Protein AF-A0A398AFF6-F1 (afdb_monomer_lite)

pLDDT: mean 77.02, std 19.37, range [35.16, 98.06]

Organism: Brassica campestris (NCBI:txid3711)

Radius of gyration: 21.93 Å; chains: 1; bounding box: 67×35×51 Å

Secondary st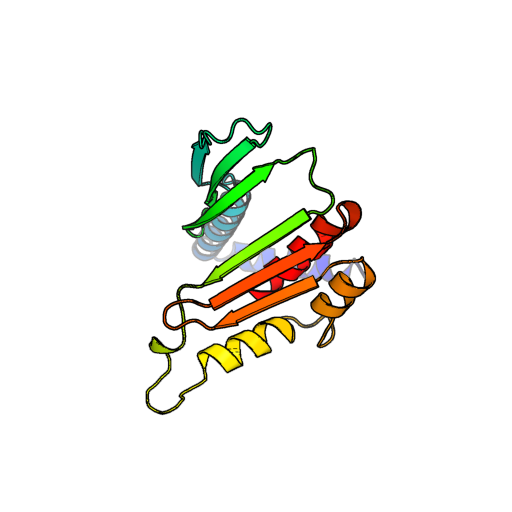ructure (DSSP, 8-state):
--HHHHHHHHHHHHHHTT-HHHHHHHHHHHHHHHHHHHS-SEEEEEEE--TT--S-EEEEEEETT--EEEEEE-TT-SSEEEEEEES--GGGS-TT-TTHHHHHHHHHTT--STTS-TTHHHHHHHHTT-EEEEEE-SS-EEEEEEE-GGGHHHHHHHHHHTT-

Sequence (164 aa):
MGQFKMKLKLKWLEKMKKDKRELKKLIQVVEQAYAISLSPPVSETYDINHPDGSDKVYKSIVLHNKLTVLLISDPSAASNSAAMSVKFGSFDDPSDMQGLAHLIEHMVFSGSTIDGGENDFKDFVGMHGGDVFANTEPEYMGFSFTIVKDHFKAALEMFANMFN

Foldseek 3Di:
DPPVVVVVVVVVVVVPVVDPVVVVVVVVVVVVVVVLVVPDQFPDKDWDDDPPPAPKTWMWTAGPVRDIDIDIDDPPDQWDKDKDKDQDAQLNADPVGRCVQVVLQVVLQLDDDDPDGGRPLQVLQVVQPKHWDWDGDNGIIMTMMIGGPVCVVVSVVRNVRSPD

InterPro domains:
  IPR001431 Peptidase M16, zinc-binding site [PS00143] (89-112)
  IPR011249 Metalloenzyme, LuxS/M16 peptidase-like [SSF63411] (44-163)
  IPR011765 Peptidase M16, N-terminal [PF00675] (69-164)
  IPR050626 Peptidase M16 [PTHR43690] (35-163)

Structure (mmCIF, N/CA/C/O backbone):
data_AF-A0A398AFF6-F1
#
_entry.id   AF-A0A398AFF6-F1
#
loop_
_atom_site.group_PDB
_atom_site.id
_atom_site.type_symbol
_atom_site.label_atom_id
_atom_site.label_alt_id
_atom_site.label_comp_id
_atom_site.label_asym_id
_atom_site.label_entity_id
_atom_site.label_seq_id
_atom_site.pdbx_PDB_ins_code
_atom_site.Cartn_x
_atom_site.Cartn_y
_atom_site.Cartn_z
_atom_site.occupancy
_atom_site.B_iso_or_equiv
_atom_site.auth_seq_id
_atom_site.auth_comp_id
_atom_site.auth_asym_id
_atom_site.auth_atom_id
_atom_site.pdbx_PDB_model_num
ATOM 1 N N . MET A 1 1 ? -28.396 -12.962 -23.296 1.00 46.31 1 MET A N 1
ATOM 2 C CA . MET A 1 1 ? -28.760 -12.319 -22.006 1.00 46.31 1 MET A CA 1
ATOM 3 C C . MET A 1 1 ? -28.921 -10.779 -22.066 1.00 46.31 1 MET A C 1
ATOM 5 O O . MET A 1 1 ? -29.080 -10.159 -21.023 1.00 46.31 1 MET A O 1
ATOM 9 N N . GLY A 1 2 ? -28.941 -10.134 -23.249 1.00 45.31 2 GLY A N 1
ATOM 10 C CA . GLY A 1 2 ? -28.925 -8.659 -23.375 1.00 45.31 2 GLY A CA 1
ATOM 11 C C . GLY A 1 2 ? -30.278 -7.939 -23.534 1.00 45.31 2 GLY A C 1
ATOM 12 O O . GLY A 1 2 ? -30.352 -6.736 -23.309 1.00 45.31 2 GLY A O 1
ATOM 13 N N . GLN A 1 3 ? -31.371 -8.634 -23.874 1.00 36.00 3 GLN A N 1
ATOM 14 C CA . GLN A 1 3 ? -32.656 -7.965 -24.157 1.00 36.00 3 GLN A CA 1
ATOM 15 C C . GLN A 1 3 ? -33.500 -7.639 -22.908 1.00 36.00 3 GLN A C 1
ATOM 17 O O . GLN A 1 3 ? -34.299 -6.702 -22.930 1.00 36.00 3 GLN A O 1
ATOM 22 N N . PHE A 1 4 ? -33.305 -8.357 -21.795 1.00 35.16 4 PHE A N 1
ATOM 23 C CA . PHE A 1 4 ? -34.083 -8.148 -20.564 1.00 35.16 4 PHE A CA 1
ATOM 24 C C . PHE A 1 4 ? -33.610 -6.906 -19.779 1.00 35.16 4 PHE A C 1
ATOM 26 O O . PHE A 1 4 ? -34.436 -6.133 -19.292 1.00 35.16 4 PHE A O 1
ATOM 33 N N . LYS A 1 5 ? -32.291 -6.633 -19.761 1.00 39.97 5 LYS A N 1
ATOM 34 C CA . LYS A 1 5 ? -31.703 -5.424 -19.144 1.00 39.97 5 LYS A CA 1
ATOM 35 C C . LYS A 1 5 ? -32.171 -4.123 -19.818 1.00 39.97 5 LYS A C 1
ATOM 37 O O . LYS A 1 5 ? -32.370 -3.123 -19.134 1.00 39.97 5 LYS A O 1
ATOM 42 N N . MET A 1 6 ? -32.408 -4.127 -21.134 1.00 38.94 6 MET A N 1
ATOM 43 C CA . MET A 1 6 ? -32.810 -2.918 -21.870 1.00 38.94 6 MET A CA 1
ATOM 44 C C . MET A 1 6 ? -34.295 -2.559 -21.671 1.00 38.94 6 MET A C 1
ATOM 46 O O . MET A 1 6 ? -34.630 -1.384 -21.521 1.00 38.94 6 MET A O 1
ATOM 50 N N . LYS A 1 7 ? -35.188 -3.559 -21.577 1.00 40.25 7 LYS A N 1
ATOM 51 C CA . LYS A 1 7 ? -36.628 -3.342 -21.317 1.00 40.25 7 LYS A CA 1
ATOM 52 C C . LYS A 1 7 ? -36.920 -2.829 -19.899 1.00 40.25 7 LYS A C 1
ATOM 54 O O . LYS A 1 7 ? -37.834 -2.023 -19.729 1.00 40.25 7 LYS A O 1
ATOM 59 N N . LEU A 1 8 ? -36.137 -3.243 -18.898 1.00 43.84 8 LEU A N 1
ATOM 60 C CA . LEU A 1 8 ? -36.243 -2.729 -17.524 1.00 43.84 8 LEU A CA 1
ATOM 61 C C . LEU A 1 8 ? -35.824 -1.252 -17.419 1.00 43.84 8 LEU A C 1
ATOM 63 O O . LEU A 1 8 ? -36.500 -0.478 -16.744 1.00 43.84 8 LEU A O 1
ATOM 67 N N . LYS A 1 9 ? -34.782 -0.836 -18.156 1.00 48.34 9 LYS A N 1
ATOM 68 C CA . LYS A 1 9 ? -34.285 0.553 -18.167 1.00 48.34 9 LYS A CA 1
ATOM 69 C C . LYS A 1 9 ? -35.329 1.544 -18.710 1.00 48.34 9 LYS A C 1
ATOM 71 O O . LYS A 1 9 ? -35.481 2.634 -18.169 1.00 48.34 9 LYS A O 1
ATOM 76 N N . LEU A 1 10 ? -36.096 1.143 -19.729 1.00 46.38 10 LEU A N 1
ATOM 77 C CA . LEU A 1 10 ? -37.103 1.991 -20.385 1.00 46.38 10 LEU A CA 1
ATOM 78 C C . LEU A 1 10 ? -38.377 2.193 -19.545 1.00 46.38 10 LEU A C 1
ATOM 80 O O . LEU A 1 10 ? -38.825 3.329 -19.401 1.00 46.38 10 LEU A O 1
ATOM 84 N N . LYS A 1 11 ? -38.912 1.137 -18.910 1.00 52.88 11 LYS A N 1
ATOM 85 C CA . LYS A 1 11 ? -40.069 1.267 -17.995 1.00 52.88 11 LYS A CA 1
ATOM 86 C C . LYS A 1 11 ? -39.743 2.095 -16.746 1.00 52.88 11 LYS A C 1
ATOM 88 O O . LYS A 1 11 ? -40.610 2.795 -16.225 1.00 52.88 11 LYS A O 1
ATOM 93 N N . TRP A 1 12 ? -38.499 2.030 -16.272 1.00 50.03 12 TRP A N 1
ATOM 94 C CA . TRP A 1 12 ? -38.027 2.816 -15.130 1.00 50.03 12 TRP A CA 1
ATOM 95 C C . TRP A 1 12 ? -37.907 4.312 -15.476 1.00 50.03 12 TRP A C 1
ATOM 97 O O . TRP A 1 12 ? -38.395 5.163 -14.734 1.00 50.03 12 TRP A O 1
ATOM 107 N N . LEU A 1 13 ? -37.369 4.633 -16.659 1.00 47.62 13 LEU A N 1
ATOM 108 C CA . LEU A 1 13 ? -37.273 6.001 -17.189 1.00 47.62 13 LEU A CA 1
ATOM 109 C C . LEU A 1 13 ? -38.641 6.670 -17.415 1.00 47.62 13 LEU A C 1
ATOM 111 O O . LEU A 1 13 ? -38.790 7.861 -17.144 1.00 47.62 13 LEU A O 1
ATOM 115 N N . GLU A 1 14 ? -39.659 5.933 -17.866 1.00 56.16 14 GLU A N 1
ATOM 116 C CA . GLU A 1 14 ? -41.016 6.480 -18.038 1.00 56.16 14 GLU A CA 1
ATOM 117 C C . GLU A 1 14 ? -41.707 6.813 -16.708 1.00 56.16 14 GLU A C 1
ATOM 119 O O . GLU A 1 14 ? -42.417 7.817 -16.621 1.00 56.16 14 GLU A O 1
ATOM 124 N N . LYS A 1 15 ? -41.451 6.031 -15.649 1.00 55.06 15 LYS A N 1
ATOM 125 C CA . LYS A 1 15 ? -41.955 6.304 -14.292 1.00 55.06 15 LYS A CA 1
ATOM 126 C C . LYS A 1 15 ? -41.324 7.572 -13.693 1.00 55.06 15 LYS A C 1
ATOM 128 O O . LYS A 1 15 ? -42.017 8.334 -13.026 1.00 55.06 15 LYS A O 1
ATOM 133 N N . MET A 1 16 ? -40.050 7.837 -14.000 1.00 51.50 16 MET A N 1
ATOM 134 C CA . MET A 1 16 ? -39.284 8.995 -13.505 1.00 51.50 16 MET A CA 1
ATOM 135 C C . MET A 1 16 ? -39.619 10.318 -14.214 1.00 51.50 16 MET A C 1
ATOM 137 O O . MET A 1 16 ? -39.429 11.389 -13.643 1.00 51.50 16 MET A O 1
ATOM 141 N N . LYS A 1 17 ? -40.185 10.283 -15.431 1.00 49.59 17 LYS A N 1
ATOM 142 C CA . LYS A 1 17 ? -40.645 11.498 -16.137 1.00 49.59 17 LYS A CA 1
ATOM 143 C C . LYS A 1 17 ? -41.814 12.214 -15.438 1.00 49.59 17 LYS A C 1
ATOM 145 O O . LYS A 1 17 ? -42.043 13.389 -15.720 1.00 49.59 17 LYS A O 1
ATOM 150 N N . LYS A 1 18 ? -42.552 11.536 -14.547 1.00 56.03 18 LYS A N 1
ATOM 151 C CA . LYS A 1 18 ? -43.701 12.113 -13.821 1.00 56.03 18 LYS A CA 1
ATOM 152 C C . LYS A 1 18 ? -43.313 12.980 -12.622 1.00 56.03 18 LYS A C 1
ATOM 154 O O . LYS A 1 18 ? -44.126 13.806 -12.221 1.00 56.03 18 LYS A O 1
ATOM 159 N N . ASP A 1 19 ? -42.090 12.861 -12.103 1.00 59.56 19 ASP A N 1
ATOM 160 C CA . ASP A 1 19 ? -41.633 13.652 -10.958 1.00 59.56 19 ASP A CA 1
ATOM 161 C C . ASP A 1 19 ? -40.355 14.431 -11.296 1.00 59.56 19 ASP A C 1
ATOM 163 O O . ASP A 1 19 ? -39.222 13.978 -11.121 1.00 59.56 19 ASP A O 1
ATOM 167 N N . LYS A 1 20 ? -40.545 15.642 -11.834 1.00 56.12 20 LYS A N 1
ATOM 168 C CA . LYS A 1 20 ? -39.452 16.520 -12.283 1.00 56.12 20 LYS A CA 1
ATOM 169 C C . LYS A 1 20 ? -38.467 16.886 -11.162 1.00 56.12 20 LYS A C 1
ATOM 171 O O . LYS A 1 20 ? -37.352 17.299 -11.475 1.00 56.12 20 LYS A O 1
ATOM 176 N N . ARG A 1 21 ? -38.856 16.776 -9.883 1.00 57.34 21 ARG A N 1
ATOM 177 C CA . ARG A 1 21 ? -37.970 17.059 -8.740 1.00 57.34 21 ARG A CA 1
ATOM 178 C C . ARG A 1 21 ? -37.020 15.899 -8.465 1.00 57.34 21 ARG A C 1
ATOM 180 O O . ARG A 1 21 ? -35.824 16.134 -8.321 1.00 57.34 21 ARG A O 1
ATOM 187 N N . GLU A 1 22 ? -37.522 14.670 -8.484 1.00 53.78 22 GLU A N 1
ATOM 188 C CA . GLU A 1 22 ? -36.698 13.470 -8.299 1.00 53.78 22 GLU A CA 1
ATOM 189 C C . GLU A 1 22 ? -35.777 13.217 -9.498 1.00 53.78 22 GLU A C 1
ATOM 191 O O . GLU A 1 22 ? -34.617 12.854 -9.319 1.00 53.78 22 GLU A O 1
ATOM 196 N N . LEU A 1 23 ? -36.224 13.529 -10.721 1.00 52.16 23 LEU A N 1
ATOM 197 C CA . LEU A 1 23 ? -35.366 13.457 -11.906 1.00 52.16 23 LEU A CA 1
ATOM 198 C C . LEU A 1 23 ? -34.191 14.448 -11.839 1.00 52.16 23 LEU A C 1
ATOM 200 O O . LEU A 1 23 ? -33.079 14.090 -12.211 1.00 52.16 23 LEU A O 1
ATOM 204 N N . LYS A 1 24 ? -34.408 15.671 -11.331 1.00 54.59 24 LYS A N 1
ATOM 205 C CA . LYS A 1 24 ? -33.327 16.653 -11.132 1.00 54.59 24 LYS A CA 1
ATOM 206 C C . LYS A 1 24 ? -32.316 16.196 -10.085 1.00 54.59 24 LYS A C 1
ATOM 208 O O . LYS A 1 24 ? -31.124 16.331 -10.325 1.00 54.59 24 LYS A O 1
ATOM 213 N N . LYS A 1 25 ? -32.774 15.622 -8.967 1.00 55.09 25 LYS A N 1
ATOM 214 C CA . LYS A 1 25 ? -31.879 15.046 -7.950 1.00 55.09 25 LYS A CA 1
ATOM 215 C C . LYS A 1 25 ? -31.058 13.897 -8.524 1.00 55.09 25 LYS A C 1
ATOM 217 O O . LYS A 1 25 ? -29.860 13.835 -8.290 1.00 55.09 25 LYS A O 1
ATOM 222 N N . LEU A 1 26 ? -31.679 13.020 -9.313 1.00 48.34 26 LEU A N 1
ATOM 223 C CA . LEU A 1 26 ? -30.976 11.891 -9.915 1.00 48.34 26 LEU A CA 1
ATOM 224 C C . LEU A 1 26 ? -29.954 12.341 -10.966 1.00 48.34 26 LEU A C 1
ATOM 226 O O . LEU A 1 26 ? -28.855 11.804 -11.004 1.00 48.34 26 LEU A O 1
ATOM 230 N N . ILE A 1 27 ? -30.301 13.334 -11.792 1.00 58.88 27 ILE A N 1
ATOM 231 C CA . ILE A 1 27 ? -29.371 13.950 -12.749 1.00 58.88 27 ILE A CA 1
ATOM 232 C C . ILE A 1 27 ? -28.207 14.591 -11.999 1.00 58.88 27 ILE A C 1
ATOM 234 O O . ILE A 1 27 ? -27.072 14.322 -12.350 1.00 58.88 27 ILE A O 1
ATOM 238 N N . GLN A 1 28 ? -28.465 15.325 -10.916 1.00 52.12 28 GLN A N 1
ATOM 239 C CA . GLN A 1 28 ? -27.417 15.933 -10.099 1.00 52.12 28 GLN A CA 1
ATOM 240 C C . GLN A 1 28 ? -26.508 14.887 -9.438 1.00 52.12 28 GLN A C 1
ATOM 242 O O . GLN A 1 28 ? -25.299 15.073 -9.404 1.00 52.12 28 GLN A O 1
ATOM 247 N N . VAL A 1 29 ? -27.059 13.766 -8.962 1.00 56.28 29 VAL A N 1
ATOM 248 C CA . VAL A 1 29 ? -26.275 12.647 -8.408 1.00 56.28 29 VAL A CA 1
ATOM 249 C C . VAL A 1 29 ? -25.437 11.969 -9.492 1.00 56.28 29 VAL A C 1
ATOM 251 O O . VAL A 1 29 ? -24.275 11.655 -9.257 1.00 56.28 29 VAL A O 1
ATOM 254 N N . VAL A 1 30 ? -25.991 11.765 -10.690 1.00 53.38 30 VAL A N 1
ATOM 255 C CA . VAL A 1 30 ? -25.258 11.187 -11.826 1.00 53.38 30 VAL A CA 1
ATOM 256 C C . VAL A 1 30 ? -24.189 12.151 -12.335 1.00 53.38 30 VAL A C 1
ATOM 258 O O . VAL A 1 30 ? -23.085 11.713 -12.622 1.00 53.38 30 VAL A O 1
ATOM 261 N N . GLU A 1 31 ? -24.469 13.451 -12.398 1.00 50.38 31 GLU A N 1
ATOM 262 C CA . GLU A 1 31 ? -23.509 14.497 -12.761 1.00 50.38 31 GLU A CA 1
ATOM 263 C C . GLU A 1 31 ? -22.411 14.640 -11.706 1.00 50.38 31 GLU A C 1
ATOM 265 O O . GLU A 1 31 ? -21.254 14.786 -12.074 1.00 50.38 31 GLU A O 1
ATOM 270 N N . GLN A 1 32 ? -22.727 14.525 -10.412 1.00 48.97 32 GLN A N 1
ATOM 271 C CA . GLN A 1 32 ? -21.731 14.486 -9.337 1.00 48.97 32 GLN A CA 1
ATOM 272 C C . GLN A 1 32 ? -20.876 13.220 -9.407 1.00 48.97 32 GLN A C 1
ATOM 274 O O . GLN A 1 32 ? -19.657 13.312 -9.319 1.00 48.97 32 GLN A O 1
ATOM 279 N N . ALA A 1 33 ? -21.479 12.051 -9.631 1.00 42.50 33 ALA A N 1
ATOM 280 C CA . ALA A 1 33 ? -20.747 10.800 -9.819 1.00 42.50 33 ALA A CA 1
ATOM 281 C C . ALA A 1 33 ? -19.857 10.841 -11.076 1.00 42.50 33 ALA A C 1
ATOM 283 O O . ALA A 1 33 ? -18.719 10.374 -11.054 1.00 42.50 33 ALA A O 1
ATOM 284 N N . TYR A 1 34 ? -20.342 11.452 -12.160 1.00 40.38 34 TYR A N 1
ATOM 285 C CA . TYR A 1 34 ? -19.588 11.646 -13.398 1.00 40.38 34 TYR A CA 1
ATOM 286 C C . TYR A 1 34 ? -18.487 12.706 -13.240 1.00 40.38 34 TYR A C 1
ATOM 288 O O . TYR A 1 34 ? -17.393 12.532 -13.762 1.00 40.38 34 TYR A O 1
ATOM 296 N N . ALA A 1 35 ? -18.722 13.763 -12.459 1.00 42.78 35 ALA A N 1
ATOM 297 C CA . ALA A 1 35 ? -17.722 14.774 -12.122 1.00 42.78 35 ALA A CA 1
ATOM 298 C C . ALA A 1 35 ? -16.619 14.216 -11.210 1.00 42.78 35 ALA A C 1
ATOM 300 O O . ALA A 1 35 ? -15.455 14.527 -11.429 1.00 42.78 35 ALA A O 1
ATOM 301 N N . ILE A 1 36 ? -16.949 13.337 -10.256 1.00 51.31 36 ILE A N 1
ATOM 302 C CA . ILE A 1 36 ? -15.959 12.586 -9.462 1.00 51.31 36 ILE A CA 1
ATOM 303 C C . ILE A 1 36 ? -15.109 11.703 -10.386 1.00 51.31 36 ILE A C 1
ATOM 305 O O . ILE A 1 36 ? -13.889 11.674 -10.251 1.00 51.31 36 ILE A O 1
ATOM 309 N N . SER A 1 37 ? -15.731 11.071 -11.386 1.00 49.97 37 SER A N 1
ATOM 310 C CA . SER A 1 37 ? -15.038 10.272 -12.405 1.00 49.97 37 SER A CA 1
ATOM 311 C C . SER A 1 37 ? -14.173 11.088 -13.381 1.00 49.97 37 SER A C 1
ATOM 313 O O . SER A 1 37 ? -13.298 10.503 -14.016 1.00 49.97 37 SER A O 1
ATOM 315 N N . LEU A 1 38 ? -14.431 12.391 -13.551 1.00 42.94 38 LEU A N 1
ATOM 316 C CA . LEU A 1 38 ? -13.691 13.292 -14.453 1.00 42.94 38 LEU A CA 1
ATOM 317 C C . LEU A 1 38 ? -12.680 14.185 -13.729 1.00 42.94 38 LEU A C 1
ATOM 319 O O . LEU A 1 38 ? -11.818 14.787 -14.368 1.00 42.94 38 LEU A O 1
ATOM 323 N N . SER A 1 39 ? -12.800 14.306 -12.410 1.00 50.56 39 SER A N 1
ATOM 324 C CA . SER A 1 39 ? -11.831 15.012 -11.591 1.00 50.56 39 SER A CA 1
ATOM 325 C C . SER A 1 39 ? -10.493 14.257 -11.670 1.00 50.56 39 SER A C 1
ATOM 327 O O . SER A 1 39 ? -10.501 13.026 -11.572 1.00 50.56 39 SER A O 1
ATOM 329 N N . PRO A 1 40 ? -9.357 14.937 -11.929 1.00 56.34 40 PRO A N 1
ATOM 330 C CA . PRO A 1 40 ? -8.071 14.252 -12.020 1.00 56.34 40 PRO A CA 1
ATOM 331 C C . PRO A 1 40 ? -7.856 13.488 -10.713 1.00 56.34 40 PRO A C 1
ATOM 333 O O . PRO A 1 40 ? -8.122 14.055 -9.672 1.00 56.34 40 PRO A O 1
ATOM 336 N N . PRO A 1 41 ? -7.387 12.234 -10.699 1.00 65.31 41 PRO A N 1
ATOM 337 C CA . PRO A 1 41 ? -7.308 11.447 -9.460 1.00 65.31 41 PRO A CA 1
ATOM 338 C C . PRO A 1 41 ? -6.419 12.081 -8.367 1.00 65.31 41 PRO A C 1
ATOM 340 O O . PRO A 1 41 ? -6.448 11.652 -7.214 1.00 65.31 41 PRO A O 1
ATOM 343 N N . VAL A 1 42 ? -5.645 13.105 -8.735 1.00 71.75 42 VAL A N 1
ATOM 344 C CA . VAL A 1 42 ? -4.641 13.806 -7.943 1.00 71.75 42 VAL A CA 1
ATOM 345 C C . VAL A 1 42 ? -5.082 15.252 -7.695 1.00 71.75 42 VAL A C 1
ATOM 347 O O . VAL A 1 42 ? -5.262 16.007 -8.651 1.00 71.75 42 VAL A O 1
ATOM 350 N N . SER A 1 43 ? -5.192 15.649 -6.424 1.00 73.88 43 SER A N 1
ATOM 351 C CA . SER A 1 43 ? -5.455 17.033 -6.011 1.00 73.88 43 SER A CA 1
ATOM 352 C C . SER A 1 43 ? -4.196 17.893 -5.997 1.00 73.88 43 SER A C 1
ATOM 354 O O . SER A 1 43 ? -4.251 19.062 -6.366 1.00 73.88 43 SER A O 1
ATOM 356 N N . GLU A 1 44 ? -3.065 17.341 -5.552 1.00 79.62 44 GLU A N 1
ATOM 357 C CA . GLU A 1 44 ? -1.819 18.093 -5.359 1.00 79.62 44 GLU A CA 1
ATOM 358 C C . GLU A 1 44 ? -0.605 17.267 -5.770 1.00 79.62 44 GLU A C 1
ATOM 360 O O . GLU A 1 44 ? -0.646 16.038 -5.799 1.00 79.62 44 GLU A O 1
ATOM 365 N N . THR A 1 45 ? 0.489 17.940 -6.116 1.00 76.44 45 THR A N 1
ATOM 366 C CA . THR A 1 45 ? 1.716 17.308 -6.597 1.00 76.44 45 THR A CA 1
ATOM 367 C C . THR A 1 45 ? 2.934 18.117 -6.170 1.00 76.44 45 THR A C 1
ATOM 369 O O . THR A 1 45 ? 2.945 19.336 -6.323 1.00 76.44 45 THR A O 1
ATOM 372 N N . TYR A 1 46 ? 3.967 17.424 -5.698 1.00 78.25 46 TYR A N 1
ATOM 373 C CA . TYR A 1 46 ? 5.206 18.004 -5.199 1.00 78.25 46 TYR A CA 1
ATOM 374 C C . TYR A 1 46 ? 6.407 17.229 -5.749 1.00 78.25 46 TYR A C 1
ATOM 376 O O . TYR A 1 46 ? 6.488 16.008 -5.587 1.00 78.25 46 TYR A O 1
ATOM 384 N N . ASP A 1 47 ? 7.347 17.941 -6.367 1.00 81.50 47 ASP A N 1
ATOM 385 C CA . ASP A 1 47 ? 8.632 17.370 -6.770 1.00 81.50 47 ASP A CA 1
ATOM 386 C C . ASP A 1 47 ? 9.570 17.313 -5.559 1.00 81.50 47 ASP A C 1
ATOM 388 O O . ASP A 1 47 ? 9.698 18.284 -4.808 1.00 81.50 47 ASP A O 1
ATOM 392 N N . ILE A 1 48 ? 10.218 16.164 -5.354 1.00 80.62 48 ILE A N 1
ATOM 393 C CA . ILE A 1 48 ? 11.118 15.945 -4.219 1.00 80.62 48 ILE A CA 1
ATOM 394 C C . ILE A 1 48 ? 12.543 15.823 -4.747 1.00 80.62 48 ILE A C 1
ATOM 396 O O . ILE A 1 48 ? 12.888 14.867 -5.439 1.00 80.62 48 ILE A O 1
ATOM 400 N N . ASN A 1 49 ? 13.387 16.783 -4.374 1.00 77.06 49 ASN A N 1
ATOM 401 C CA . ASN A 1 49 ? 14.819 16.712 -4.636 1.00 77.06 49 ASN A CA 1
ATOM 402 C C . ASN A 1 49 ? 15.473 15.810 -3.589 1.00 77.06 49 ASN A C 1
ATOM 404 O O . ASN A 1 49 ? 15.452 16.128 -2.399 1.00 77.06 49 ASN A O 1
ATOM 408 N N . HIS A 1 50 ? 16.059 14.701 -4.032 1.00 68.25 50 HIS A N 1
ATOM 409 C CA . HIS A 1 50 ? 16.783 13.784 -3.162 1.00 68.25 50 HIS A CA 1
ATOM 410 C C . HIS A 1 50 ? 18.302 13.926 -3.391 1.00 68.25 50 HIS A C 1
ATOM 412 O O . HIS A 1 50 ? 18.752 13.824 -4.531 1.00 68.25 50 HIS A O 1
ATOM 418 N N . PRO A 1 51 ? 19.112 14.198 -2.351 1.00 69.62 51 PRO A N 1
ATOM 419 C CA . PRO A 1 51 ? 20.518 14.572 -2.517 1.00 69.62 51 PRO A CA 1
ATOM 420 C C . PRO A 1 51 ? 21.494 13.382 -2.588 1.00 69.62 51 PRO A C 1
ATOM 422 O O . PRO A 1 51 ? 22.695 13.582 -2.428 1.00 69.62 51 PRO A O 1
ATOM 425 N N . ASP A 1 52 ? 21.028 12.147 -2.801 1.00 77.44 52 ASP A N 1
ATOM 426 C CA . ASP A 1 52 ? 21.893 10.950 -2.769 1.00 77.44 52 ASP A CA 1
ATOM 427 C C . ASP A 1 52 ? 22.699 10.700 -4.052 1.00 77.44 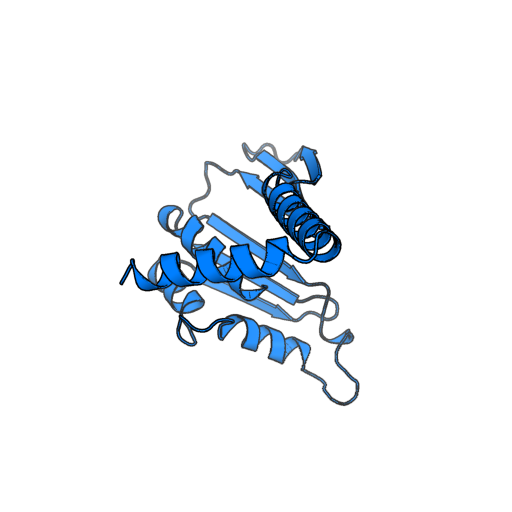52 ASP A C 1
ATOM 429 O O . ASP A 1 52 ? 23.464 9.739 -4.110 1.00 77.44 52 ASP A O 1
ATOM 433 N N . GLY A 1 53 ? 22.547 11.553 -5.070 1.00 73.00 53 GLY A N 1
ATOM 434 C CA . GLY A 1 53 ? 23.236 11.408 -6.353 1.00 73.00 53 GLY A CA 1
ATOM 435 C C . GLY A 1 53 ? 22.746 10.224 -7.192 1.00 73.00 53 GLY A C 1
ATOM 436 O O . GLY A 1 53 ? 23.441 9.832 -8.126 1.00 73.00 53 GLY A O 1
ATOM 437 N N . SER A 1 54 ? 21.587 9.645 -6.858 1.00 79.62 54 SER A N 1
ATOM 438 C CA . SER A 1 54 ? 20.963 8.581 -7.646 1.00 79.62 54 SER A CA 1
ATOM 439 C C . SER A 1 54 ? 20.128 9.133 -8.808 1.00 79.62 54 SER A C 1
ATOM 441 O O . SER A 1 54 ? 19.636 10.258 -8.761 1.00 79.62 54 SER A O 1
ATOM 443 N N . ASP A 1 55 ? 19.899 8.300 -9.827 1.00 81.88 55 ASP A N 1
ATOM 444 C CA . ASP A 1 55 ? 19.008 8.603 -10.962 1.00 81.88 55 ASP A CA 1
ATOM 445 C C . ASP A 1 55 ? 17.511 8.430 -10.618 1.00 81.88 55 ASP A C 1
ATOM 447 O O . ASP A 1 55 ? 16.651 8.371 -11.502 1.00 81.88 55 ASP A O 1
ATOM 451 N N . LYS A 1 56 ? 17.176 8.298 -9.328 1.00 84.94 56 LYS A N 1
ATOM 452 C CA . LYS A 1 56 ? 15.800 8.097 -8.874 1.00 84.94 56 LYS A CA 1
ATOM 453 C C . LYS A 1 56 ? 15.016 9.397 -8.962 1.00 84.94 56 LYS A C 1
ATOM 455 O O . LYS A 1 56 ? 15.472 10.456 -8.536 1.00 84.94 56 LYS A O 1
ATOM 460 N N . VAL A 1 57 ? 13.782 9.295 -9.443 1.00 86.06 57 VAL A N 1
ATOM 461 C CA . VAL A 1 57 ? 12.847 10.424 -9.489 1.00 86.06 57 VAL A CA 1
ATOM 462 C C . VAL A 1 57 ? 11.767 10.221 -8.438 1.00 86.06 57 VAL A C 1
ATOM 464 O O . VAL A 1 57 ? 11.089 9.193 -8.429 1.00 86.06 57 VAL A O 1
ATOM 467 N N . TYR A 1 58 ? 11.596 11.219 -7.574 1.00 85.88 58 TYR A N 1
ATOM 468 C CA . TYR A 1 58 ? 10.640 11.200 -6.473 1.00 85.88 58 TYR A CA 1
ATOM 469 C C . TYR A 1 58 ? 9.536 12.222 -6.706 1.00 85.88 58 TYR A C 1
ATOM 471 O O . TYR A 1 58 ? 9.797 13.381 -7.033 1.00 85.88 58 TYR A O 1
ATOM 479 N N . LYS A 1 59 ? 8.291 11.800 -6.490 1.00 86.12 59 LYS A N 1
ATOM 480 C CA . LYS A 1 59 ? 7.119 12.659 -6.634 1.00 86.12 59 LYS A CA 1
ATOM 481 C C . LYS A 1 59 ? 6.103 12.346 -5.552 1.00 86.12 59 LYS A C 1
ATOM 483 O O . LYS A 1 59 ? 5.676 11.204 -5.431 1.00 86.12 59 LYS A O 1
ATOM 488 N N . SER A 1 60 ? 5.696 13.348 -4.786 1.00 86.19 60 SER A N 1
ATOM 489 C CA . SER A 1 60 ? 4.575 13.212 -3.856 1.00 86.19 60 SER A CA 1
ATOM 490 C C . SER A 1 60 ? 3.301 13.714 -4.516 1.00 86.19 60 SER A C 1
ATOM 492 O O . SER A 1 60 ? 3.305 14.751 -5.179 1.00 86.19 60 SER A O 1
ATOM 494 N N . ILE A 1 61 ? 2.215 12.969 -4.357 1.00 85.44 61 ILE A N 1
ATOM 495 C CA . ILE A 1 61 ? 0.883 13.358 -4.804 1.00 85.44 61 ILE A CA 1
ATOM 496 C C . ILE A 1 61 ? -0.108 13.196 -3.658 1.00 85.44 61 ILE A C 1
ATOM 498 O O . ILE A 1 61 ? 0.036 12.308 -2.819 1.00 85.44 61 ILE A O 1
ATOM 502 N N . VAL A 1 62 ? -1.140 14.029 -3.643 1.00 86.06 62 VAL A N 1
ATOM 503 C CA . VAL A 1 62 ? -2.297 13.840 -2.763 1.00 86.06 62 VAL A CA 1
ATOM 504 C C . VAL A 1 62 ? -3.478 13.468 -3.640 1.00 86.06 62 VAL A C 1
ATOM 506 O O . VAL A 1 62 ? -3.736 14.129 -4.644 1.00 86.06 62 VAL A O 1
ATOM 509 N N . LEU A 1 63 ? -4.161 12.379 -3.303 1.00 86.19 63 LEU A N 1
ATOM 510 C CA . LEU A 1 63 ? -5.367 11.935 -3.994 1.00 86.19 63 LEU A CA 1
ATOM 511 C C . LEU A 1 63 ? -6.603 12.651 -3.436 1.00 86.19 63 LEU A C 1
ATOM 513 O O . LEU A 1 63 ? -6.593 13.195 -2.334 1.00 86.19 63 LEU A O 1
ATOM 517 N N . HIS A 1 64 ? -7.720 12.596 -4.158 1.00 85.62 64 HIS A N 1
ATOM 518 C CA . HIS A 1 64 ? -8.970 13.247 -3.732 1.00 85.62 64 HIS A CA 1
ATOM 519 C C . HIS A 1 64 ? -9.546 12.723 -2.413 1.00 85.62 64 HIS A C 1
ATOM 521 O O . HIS A 1 64 ? -10.204 13.467 -1.684 1.00 85.62 64 HIS A O 1
ATOM 527 N N . ASN A 1 65 ? -9.267 11.465 -2.070 1.00 82.88 65 ASN A N 1
ATOM 528 C CA . ASN A 1 65 ? -9.605 10.886 -0.768 1.00 82.88 65 ASN A CA 1
ATOM 529 C C . ASN A 1 65 ? -8.620 11.295 0.347 1.00 82.88 65 ASN A C 1
ATOM 531 O O . ASN A 1 65 ? -8.703 10.760 1.449 1.00 82.88 65 ASN A O 1
ATOM 535 N N . LYS A 1 66 ? -7.723 12.254 0.077 1.00 89.06 66 LYS A N 1
ATOM 536 C CA . LYS A 1 66 ? -6.667 12.761 0.967 1.00 89.06 66 LYS A CA 1
ATOM 537 C C . LYS A 1 66 ? -5.551 11.759 1.262 1.00 89.06 66 LYS A C 1
ATOM 539 O O . LYS A 1 66 ? -4.740 12.015 2.149 1.00 89.06 66 LYS A O 1
ATOM 544 N N . LEU A 1 67 ? -5.482 10.645 0.532 1.00 88.25 67 LEU A N 1
ATOM 545 C CA . LEU A 1 67 ? -4.346 9.737 0.626 1.00 88.25 67 LEU A CA 1
ATOM 546 C C . LEU A 1 67 ? -3.109 10.414 0.027 1.00 88.25 67 LEU A C 1
ATOM 548 O O . LEU A 1 67 ? -3.112 10.808 -1.141 1.00 88.25 67 LEU A O 1
ATOM 552 N N . THR A 1 68 ? -2.055 10.531 0.826 1.00 91.38 68 THR A N 1
ATOM 553 C CA . THR A 1 68 ? -0.745 11.001 0.370 1.00 91.38 68 THR A CA 1
ATOM 554 C C . THR A 1 68 ? 0.048 9.820 -0.172 1.00 91.38 68 THR A C 1
ATOM 556 O O . THR A 1 68 ? 0.197 8.809 0.509 1.00 91.38 68 THR A O 1
ATOM 559 N N . VAL A 1 69 ? 0.577 9.949 -1.385 1.00 90.81 69 VAL A N 1
ATOM 560 C CA . VAL A 1 69 ? 1.314 8.890 -2.079 1.00 90.81 69 VAL A CA 1
ATOM 561 C C . VAL A 1 69 ? 2.684 9.412 -2.487 1.00 90.81 69 VAL A C 1
ATOM 563 O O . VAL A 1 69 ? 2.793 10.451 -3.136 1.00 90.81 69 VAL A O 1
ATOM 566 N N . LEU A 1 70 ? 3.731 8.662 -2.146 1.00 91.31 70 LEU A N 1
ATOM 567 C CA . LEU A 1 70 ? 5.084 8.883 -2.643 1.00 91.31 70 LEU A CA 1
ATOM 568 C C . LEU A 1 70 ? 5.359 7.921 -3.802 1.00 91.31 70 LEU A C 1
ATOM 570 O O . LEU A 1 70 ? 5.398 6.708 -3.620 1.00 91.31 70 LEU A O 1
ATOM 574 N N . LEU A 1 71 ? 5.566 8.473 -4.992 1.00 90.81 71 LEU A N 1
ATOM 575 C CA . LEU A 1 71 ? 5.983 7.747 -6.183 1.00 90.81 71 LEU A CA 1
ATOM 576 C C . LEU A 1 71 ? 7.501 7.823 -6.312 1.00 90.81 71 LEU A C 1
ATOM 578 O O . LEU A 1 71 ? 8.084 8.907 -6.239 1.00 90.81 71 LEU A O 1
ATOM 582 N N . ILE A 1 72 ? 8.126 6.671 -6.539 1.00 89.00 72 ILE A N 1
ATOM 583 C CA . ILE A 1 72 ? 9.569 6.545 -6.731 1.00 89.00 72 ILE A CA 1
ATOM 584 C C . ILE A 1 72 ? 9.790 5.801 -8.043 1.00 89.00 72 ILE A C 1
ATOM 586 O O . ILE A 1 72 ? 9.397 4.645 -8.180 1.00 89.00 72 ILE A O 1
ATOM 590 N N . SER A 1 73 ? 10.406 6.469 -9.015 1.00 88.81 73 SER A N 1
ATOM 591 C CA . SER A 1 73 ? 10.834 5.850 -10.266 1.00 88.81 73 SER A CA 1
ATOM 592 C C . SER A 1 73 ? 12.324 5.561 -10.190 1.00 88.81 73 SER A C 1
ATOM 594 O O . SER A 1 73 ? 13.136 6.484 -10.217 1.00 88.81 73 SER A O 1
ATOM 596 N N . ASP A 1 74 ? 12.667 4.280 -10.133 1.00 87.69 74 ASP A N 1
ATOM 597 C CA . ASP A 1 74 ? 14.037 3.783 -10.186 1.00 87.69 74 ASP A CA 1
ATOM 598 C C . ASP A 1 74 ? 14.192 2.839 -11.393 1.00 87.69 74 ASP A C 1
ATOM 600 O O . ASP A 1 74 ? 13.775 1.678 -11.326 1.00 87.69 74 ASP A O 1
ATOM 604 N N . PRO A 1 75 ? 14.782 3.301 -12.512 1.00 84.69 75 PRO A N 1
ATOM 605 C CA . PRO A 1 75 ? 15.011 2.458 -13.686 1.00 84.69 75 PRO A CA 1
ATOM 606 C C . PRO A 1 75 ? 15.916 1.247 -13.409 1.00 84.69 75 PRO A C 1
ATOM 608 O O . PRO A 1 75 ? 15.817 0.237 -14.111 1.00 84.69 75 PRO A O 1
ATOM 611 N N . SER A 1 76 ? 16.780 1.334 -12.391 1.00 88.00 76 SER A N 1
ATOM 612 C CA . SER A 1 76 ? 17.760 0.302 -12.041 1.00 88.00 76 SER A CA 1
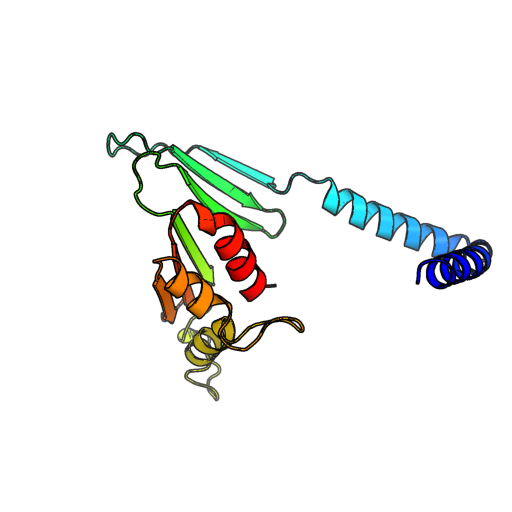ATOM 613 C C . SER A 1 76 ? 17.211 -0.787 -11.115 1.00 88.00 76 SER A C 1
ATOM 615 O O . SER A 1 76 ? 17.840 -1.837 -10.974 1.00 88.00 76 SER A O 1
ATOM 617 N N . ALA A 1 77 ? 16.033 -0.577 -10.515 1.00 87.44 77 ALA A N 1
ATOM 618 C CA . ALA A 1 77 ? 15.433 -1.519 -9.576 1.00 87.44 77 ALA A CA 1
ATOM 619 C C . ALA A 1 77 ? 15.249 -2.906 -10.211 1.00 87.44 77 ALA A C 1
ATOM 621 O O . ALA A 1 77 ? 14.836 -3.012 -11.363 1.00 87.44 77 ALA A O 1
ATOM 622 N N . ALA A 1 78 ? 15.532 -3.984 -9.478 1.00 92.56 78 ALA A N 1
ATOM 623 C CA . ALA A 1 78 ? 15.335 -5.354 -9.968 1.00 92.56 78 ALA A CA 1
ATOM 624 C C . ALA A 1 78 ? 13.866 -5.811 -9.868 1.00 92.56 78 ALA A C 1
ATOM 626 O O . ALA A 1 78 ? 13.388 -6.586 -10.695 1.00 92.56 78 ALA A O 1
ATOM 627 N N . SER A 1 79 ? 13.140 -5.276 -8.890 1.00 93.94 79 SER A N 1
ATOM 628 C CA . SER A 1 79 ? 11.738 -5.556 -8.585 1.00 93.94 79 SER A CA 1
ATOM 629 C C . SER A 1 79 ? 11.002 -4.251 -8.301 1.00 93.94 79 SER A C 1
ATOM 631 O O . SER A 1 79 ? 11.626 -3.230 -8.012 1.00 93.94 79 SER A O 1
ATOM 633 N N . ASN A 1 80 ? 9.675 -4.294 -8.352 1.00 95.44 80 ASN A N 1
ATOM 634 C CA . ASN A 1 80 ? 8.840 -3.183 -7.914 1.00 95.44 80 ASN A CA 1
ATOM 635 C C . ASN A 1 80 ? 8.261 -3.489 -6.535 1.00 95.44 80 ASN A C 1
ATOM 637 O O . ASN A 1 80 ? 8.071 -4.652 -6.178 1.00 95.44 80 ASN A O 1
ATOM 641 N N . SER A 1 81 ? 7.945 -2.436 -5.789 1.00 96.25 81 SER A N 1
ATOM 642 C CA . SER A 1 81 ? 7.399 -2.553 -4.442 1.00 96.25 81 SER A CA 1
ATOM 643 C C . SER A 1 81 ? 6.342 -1.488 -4.204 1.00 96.25 81 SER A C 1
ATOM 645 O O . SER A 1 81 ? 6.402 -0.402 -4.785 1.00 96.25 81 SER A O 1
ATOM 647 N N . ALA A 1 82 ? 5.396 -1.783 -3.324 1.00 95.88 82 ALA A N 1
ATOM 648 C CA . ALA A 1 82 ? 4.475 -0.794 -2.787 1.00 95.88 82 ALA A CA 1
ATOM 649 C C . ALA A 1 82 ? 4.303 -1.012 -1.286 1.00 95.88 82 ALA A C 1
ATOM 651 O O . ALA A 1 82 ? 4.476 -2.122 -0.782 1.00 95.88 82 ALA A O 1
ATOM 652 N N . ALA A 1 83 ? 3.969 0.064 -0.582 1.00 95.94 83 ALA A N 1
ATOM 653 C CA . ALA A 1 83 ? 3.690 0.036 0.840 1.00 95.94 83 ALA A CA 1
ATOM 654 C C . ALA A 1 83 ? 2.548 0.998 1.172 1.00 95.94 83 ALA A C 1
ATOM 656 O O . ALA A 1 83 ? 2.392 2.035 0.525 1.00 95.94 83 ALA A O 1
ATOM 657 N N . MET A 1 84 ? 1.780 0.662 2.201 1.00 94.19 84 MET A N 1
ATOM 658 C CA . MET A 1 84 ? 0.782 1.527 2.803 1.00 94.19 84 MET A CA 1
ATOM 659 C C . MET A 1 84 ? 0.931 1.513 4.318 1.00 94.19 84 MET A C 1
ATOM 661 O O . MET A 1 84 ? 1.125 0.465 4.928 1.00 94.19 84 MET A O 1
ATOM 665 N N . SER A 1 85 ? 0.822 2.696 4.912 1.00 94.81 85 SER A N 1
ATOM 666 C CA . SER A 1 85 ? 0.734 2.869 6.354 1.00 94.81 85 SER A CA 1
ATOM 667 C C . SER A 1 85 ? -0.644 3.411 6.703 1.00 94.81 85 SER A C 1
ATOM 669 O O . SER A 1 85 ? -1.099 4.397 6.119 1.00 94.81 85 SER A O 1
ATOM 671 N N . VAL A 1 86 ? -1.304 2.759 7.652 1.00 92.56 86 VAL A N 1
ATOM 672 C CA . VAL A 1 86 ? -2.571 3.201 8.230 1.00 92.56 86 VAL A CA 1
ATOM 673 C C . VAL A 1 86 ? -2.276 3.721 9.628 1.00 92.56 86 VAL A C 1
ATOM 675 O O . VAL A 1 86 ? -1.655 3.027 10.428 1.00 92.56 86 VAL A O 1
ATOM 678 N N . LYS A 1 87 ? -2.718 4.945 9.932 1.00 94.50 87 LYS A N 1
ATOM 679 C CA . LYS A 1 87 ? -2.559 5.561 11.257 1.00 94.50 87 LYS A CA 1
ATOM 680 C C . LYS A 1 87 ? -3.576 4.980 12.248 1.00 94.50 87 LYS A C 1
ATOM 682 O O . LYS A 1 87 ? -4.545 5.644 12.611 1.00 94.50 87 LYS A O 1
ATOM 687 N N . PHE A 1 88 ? -3.372 3.713 12.571 1.00 92.44 88 PHE A N 1
ATOM 688 C CA . PHE A 1 88 ? -4.099 2.923 13.551 1.00 92.44 88 PHE A CA 1
ATOM 689 C C . PHE A 1 88 ? -3.150 1.825 14.037 1.00 92.44 88 PHE A C 1
ATOM 691 O O . PHE A 1 88 ? -2.647 1.060 13.213 1.00 92.44 88 PHE A O 1
ATOM 698 N N . GLY A 1 89 ? -2.863 1.779 15.334 1.00 94.44 89 GLY A N 1
ATOM 699 C CA . GLY A 1 89 ? -1.918 0.837 15.934 1.00 94.44 89 GLY A CA 1
ATOM 700 C C . GLY A 1 89 ? -2.445 0.214 17.223 1.00 94.44 89 GLY A C 1
ATOM 701 O O . GLY A 1 89 ? -3.613 0.365 17.571 1.00 94.44 89 GLY A O 1
ATOM 702 N N . SER A 1 90 ? -1.585 -0.489 17.962 1.00 95.12 90 SER A N 1
ATOM 703 C CA . SER A 1 90 ? -2.003 -1.163 19.203 1.00 95.12 90 SER A CA 1
ATOM 704 C C . SER A 1 90 ? -2.419 -0.205 20.328 1.00 95.12 90 SER A C 1
ATOM 706 O O . SER A 1 90 ? -3.146 -0.608 21.232 1.00 95.12 90 SER A O 1
ATOM 708 N N . PHE A 1 91 ? -2.025 1.073 20.286 1.00 96.81 91 PHE A N 1
ATOM 709 C CA . PHE A 1 91 ? -2.522 2.084 21.231 1.00 96.81 91 PHE A CA 1
ATOM 710 C C . PHE A 1 91 ? -3.965 2.509 20.962 1.00 96.81 91 PHE A C 1
ATOM 712 O O . PHE A 1 91 ? -4.599 3.084 21.848 1.00 96.81 91 PHE A O 1
ATOM 719 N N . ASP A 1 92 ? -4.488 2.208 19.776 1.00 95.38 92 ASP A N 1
ATOM 720 C CA . ASP A 1 92 ? -5.879 2.460 19.416 1.00 95.38 92 ASP A CA 1
ATOM 721 C C . ASP A 1 92 ? -6.796 1.270 19.764 1.00 95.38 92 ASP A C 1
ATOM 723 O O . ASP A 1 92 ? -8.010 1.340 19.548 1.00 95.38 92 ASP A O 1
ATOM 727 N N . ASP A 1 93 ? -6.242 0.187 20.328 1.00 93.75 93 ASP A N 1
ATOM 728 C CA . ASP A 1 93 ? -7.017 -0.969 20.773 1.00 93.75 93 ASP A CA 1
ATOM 729 C C . ASP A 1 93 ? -8.001 -0.575 21.889 1.00 93.75 93 ASP A C 1
ATOM 731 O O . ASP A 1 93 ? -7.609 0.049 22.885 1.00 93.75 93 ASP A O 1
ATOM 735 N N . PRO A 1 94 ? -9.278 -0.995 21.798 1.00 94.62 94 PRO A N 1
ATOM 736 C CA . PRO A 1 94 ? -10.211 -0.871 22.906 1.00 94.62 94 PRO A CA 1
ATOM 737 C C . PRO A 1 94 ? -9.654 -1.528 24.175 1.00 94.62 94 PRO A C 1
ATOM 739 O O . PRO A 1 94 ? -8.970 -2.557 24.135 1.00 94.62 94 PRO A O 1
ATOM 742 N N . SER A 1 95 ? -9.976 -0.959 25.336 1.00 94.94 95 SER A N 1
ATOM 743 C CA . SER A 1 95 ? -9.495 -1.484 26.620 1.00 94.94 95 SER A CA 1
ATOM 744 C C . SER A 1 95 ? -9.989 -2.906 26.912 1.00 94.94 95 SER A C 1
ATOM 746 O O . SER A 1 95 ? -9.341 -3.634 27.660 1.00 94.94 95 SER A O 1
ATOM 748 N N . ASP A 1 96 ? -11.105 -3.313 26.307 1.00 95.75 96 ASP A N 1
ATOM 749 C CA . ASP A 1 96 ? -11.689 -4.651 26.380 1.00 95.75 96 ASP A CA 1
ATOM 750 C C . ASP A 1 96 ? -11.271 -5.582 25.224 1.00 95.75 96 ASP A C 1
ATOM 752 O O . ASP A 1 96 ? -11.625 -6.761 25.245 1.00 95.75 96 ASP A O 1
ATOM 756 N N . MET A 1 97 ? -10.495 -5.097 24.244 1.00 93.69 97 MET A N 1
ATOM 757 C CA . MET A 1 97 ? -10.062 -5.857 23.060 1.00 93.69 97 MET A CA 1
ATOM 758 C C . MET A 1 97 ? -8.603 -5.564 22.681 1.00 93.69 97 MET A C 1
ATOM 760 O O . MET A 1 97 ? -8.300 -5.115 21.578 1.00 93.69 97 MET A O 1
ATOM 764 N N . GLN A 1 98 ? -7.680 -5.844 23.600 1.00 96.06 98 GLN A N 1
ATOM 765 C CA . GLN A 1 98 ? -6.243 -5.772 23.318 1.00 96.06 98 GLN A CA 1
ATOM 766 C C . GLN A 1 98 ? -5.835 -6.796 22.247 1.00 96.06 98 GLN A C 1
ATOM 768 O O . GLN A 1 98 ? -6.233 -7.961 22.307 1.00 96.06 98 GLN A O 1
ATOM 773 N N . GLY A 1 99 ? -5.015 -6.368 21.288 1.00 93.75 99 GLY A N 1
ATOM 774 C CA . GLY A 1 99 ? -4.602 -7.154 20.127 1.00 93.75 99 GLY A CA 1
ATOM 775 C C . GLY A 1 99 ? -5.528 -7.019 18.915 1.00 93.75 99 GLY A C 1
ATOM 776 O O . GLY A 1 99 ? -5.312 -7.720 17.925 1.00 93.75 99 GLY A O 1
ATOM 777 N N . LEU A 1 100 ? -6.540 -6.143 18.961 1.00 93.12 100 LEU A N 1
ATOM 778 C CA . LEU A 1 100 ? -7.478 -5.951 17.855 1.00 93.12 100 LEU A CA 1
ATOM 779 C C . LEU A 1 100 ? -6.781 -5.406 16.606 1.00 93.12 100 LEU A C 1
ATOM 781 O O . LEU A 1 100 ? -7.038 -5.907 15.516 1.00 93.12 100 LEU A O 1
ATOM 785 N N . ALA A 1 101 ? -5.869 -4.446 16.745 1.00 92.44 101 ALA A N 1
ATOM 786 C CA . ALA A 1 101 ? -5.077 -3.936 15.634 1.00 92.44 101 ALA A CA 1
ATOM 787 C C . ALA A 1 101 ? -4.293 -5.066 14.954 1.00 92.44 101 ALA A C 1
ATOM 789 O O . ALA A 1 101 ? -4.430 -5.279 13.754 1.00 92.44 101 ALA A O 1
ATOM 790 N N . HIS A 1 102 ? -3.574 -5.881 15.723 1.00 92.75 102 HIS A N 1
ATOM 791 C CA . HIS A 1 102 ? -2.821 -7.008 15.167 1.00 92.75 102 HIS A CA 1
ATOM 792 C C . HIS A 1 102 ? -3.732 -8.069 14.525 1.00 92.75 102 HIS A C 1
ATOM 794 O O . HIS A 1 102 ? -3.403 -8.650 13.493 1.00 92.75 102 HIS A O 1
ATOM 800 N N . LEU A 1 103 ? -4.926 -8.289 15.080 1.00 90.50 103 LEU A N 1
ATOM 801 C CA . LEU A 1 103 ? -5.921 -9.157 14.455 1.00 90.50 103 LEU A CA 1
ATOM 802 C C . LEU A 1 103 ? -6.419 -8.589 13.116 1.00 90.50 103 LEU A C 1
ATOM 804 O O . LEU A 1 103 ? -6.552 -9.340 12.149 1.00 90.50 103 LEU A O 1
ATOM 808 N N . ILE A 1 104 ? -6.688 -7.282 13.047 1.00 89.44 104 ILE A N 1
ATOM 809 C CA . ILE A 1 104 ? -7.098 -6.593 11.815 1.00 89.44 104 ILE A CA 1
ATOM 810 C C . ILE A 1 104 ? -6.004 -6.712 10.754 1.00 89.44 104 ILE A C 1
ATOM 812 O O . ILE A 1 104 ? -6.320 -7.032 9.612 1.00 89.44 104 ILE A O 1
ATOM 816 N N . GLU A 1 105 ? -4.734 -6.534 11.122 1.00 89.50 105 GLU A N 1
ATOM 817 C CA . GLU A 1 105 ? -3.592 -6.722 10.218 1.00 89.50 105 GLU A CA 1
ATOM 818 C C . GLU A 1 105 ? -3.641 -8.093 9.528 1.00 89.50 105 GLU A C 1
ATOM 820 O O . GLU A 1 105 ? -3.554 -8.187 8.302 1.00 89.50 105 GLU A O 1
ATOM 825 N N . HIS A 1 106 ? -3.869 -9.159 10.300 1.00 86.25 106 HIS A N 1
ATOM 826 C CA . HIS A 1 106 ? -4.022 -10.501 9.750 1.00 86.25 106 HIS A CA 1
ATOM 827 C C . HIS A 1 106 ? -5.261 -10.640 8.857 1.00 86.25 106 HIS A C 1
ATOM 829 O O . HIS A 1 106 ? -5.176 -11.261 7.797 1.00 86.25 106 HIS A O 1
ATOM 835 N N . MET A 1 107 ? -6.390 -10.055 9.260 1.00 84.31 107 MET A N 1
ATOM 836 C CA . MET A 1 107 ? -7.666 -10.146 8.538 1.00 84.31 107 MET A CA 1
ATOM 837 C C . MET A 1 107 ? -7.652 -9.403 7.200 1.00 84.31 107 MET A C 1
ATOM 839 O O . MET A 1 107 ? -8.287 -9.852 6.250 1.00 84.31 107 MET A O 1
ATOM 843 N N . VAL A 1 108 ? -6.903 -8.304 7.093 1.00 79.81 108 VAL A N 1
ATOM 844 C CA .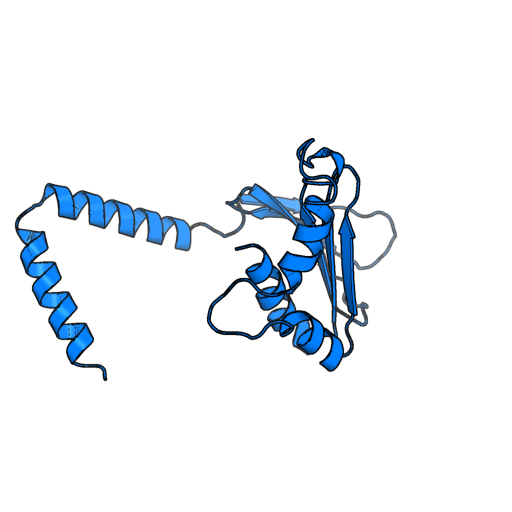 VAL A 1 108 ? -6.777 -7.517 5.856 1.00 79.81 108 VAL A CA 1
ATOM 845 C C . VAL A 1 108 ? -6.195 -8.360 4.710 1.00 79.81 108 VAL A C 1
ATOM 847 O O . VAL A 1 108 ? -6.593 -8.198 3.557 1.00 79.81 108 VAL A O 1
ATOM 850 N N . PHE A 1 109 ? -5.325 -9.333 5.007 1.00 71.12 109 PHE A N 1
ATOM 851 C CA . PHE A 1 109 ? -4.816 -10.279 4.003 1.00 71.12 109 PHE A CA 1
ATOM 852 C C . PHE A 1 109 ? -5.759 -11.438 3.674 1.00 71.12 109 PHE A C 1
ATOM 854 O O . PHE A 1 109 ? -5.537 -12.118 2.673 1.00 71.12 109 PHE A O 1
ATOM 861 N N . SER A 1 110 ? -6.787 -11.672 4.488 1.00 65.06 110 SER A N 1
ATOM 862 C CA . SER A 1 110 ? -7.746 -12.764 4.288 1.00 65.06 110 SER A CA 1
ATOM 863 C C . SER A 1 110 ? -8.824 -12.441 3.246 1.00 65.06 110 SER A C 1
ATOM 865 O O . SER A 1 110 ? -9.647 -13.294 2.939 1.00 65.06 110 SER A O 1
ATOM 867 N N . GLY A 1 111 ? -8.774 -11.253 2.634 1.00 58.78 111 GLY A N 1
ATOM 868 C CA . GLY A 1 111 ? -9.569 -10.897 1.463 1.00 58.78 111 GLY A CA 1
ATOM 869 C C . GLY A 1 111 ? -10.875 -10.177 1.800 1.00 58.78 111 GLY A C 1
ATOM 870 O O . GLY A 1 111 ? -11.748 -10.678 2.503 1.00 58.78 111 GLY A O 1
ATOM 871 N N . SER A 1 112 ? -11.037 -8.992 1.220 1.00 51.25 112 SER A N 1
ATOM 872 C CA . SER A 1 112 ? -12.269 -8.210 1.192 1.00 51.25 112 SER A CA 1
ATOM 873 C C . SER A 1 112 ? -12.807 -8.190 -0.242 1.00 51.25 112 SER A C 1
ATOM 875 O O . SER A 1 112 ? -12.547 -7.245 -0.974 1.00 51.25 112 SER A O 1
ATOM 877 N N . THR A 1 113 ? -13.492 -9.253 -0.693 1.00 45.88 113 THR A N 1
ATOM 878 C CA . THR A 1 113 ? -14.680 -9.231 -1.592 1.00 45.88 113 THR A CA 1
ATOM 879 C C . THR A 1 113 ? -14.940 -10.556 -2.338 1.00 45.88 113 THR A C 1
ATOM 881 O O . THR A 1 113 ? -14.049 -11.190 -2.885 1.00 45.88 113 THR A O 1
ATOM 884 N N . ILE A 1 114 ? -16.236 -10.889 -2.365 1.00 46.75 114 ILE A N 1
ATOM 885 C CA . ILE A 1 114 ? -17.097 -11.816 -3.141 1.00 46.75 114 ILE A CA 1
ATOM 886 C C . ILE A 1 114 ? -16.544 -12.713 -4.281 1.00 46.75 114 ILE A C 1
ATOM 888 O O . ILE A 1 114 ? -17.189 -13.728 -4.536 1.00 46.75 114 ILE A O 1
ATOM 892 N N . ASP A 1 115 ? -15.415 -12.432 -4.937 1.00 46.12 115 ASP A N 1
ATOM 893 C CA . ASP A 1 115 ? -14.988 -13.153 -6.158 1.00 46.12 115 ASP A CA 1
ATOM 894 C C . ASP A 1 115 ? -13.590 -13.817 -6.087 1.00 46.12 115 ASP A C 1
ATOM 896 O O . ASP A 1 115 ? -13.158 -14.409 -7.076 1.00 46.12 115 ASP A O 1
ATOM 900 N N . GLY A 1 116 ? -12.890 -13.770 -4.947 1.00 44.34 116 GLY A N 1
ATOM 901 C CA . GLY A 1 116 ? -11.556 -14.371 -4.772 1.00 44.34 116 GLY A CA 1
ATOM 902 C C . GLY A 1 116 ? -11.383 -15.025 -3.401 1.00 44.34 116 GLY A C 1
ATOM 903 O O . GLY A 1 116 ? -11.949 -14.550 -2.418 1.00 44.34 116 GLY A O 1
ATOM 904 N N . GLY A 1 117 ? -10.684 -16.158 -3.343 1.00 50.69 117 GLY A N 1
ATOM 905 C CA . GLY A 1 117 ? -10.538 -16.980 -2.142 1.00 50.69 117 GLY A CA 1
ATOM 906 C C . GLY A 1 117 ? -9.645 -16.349 -1.068 1.00 50.69 117 GLY A C 1
ATOM 907 O O . GLY A 1 117 ? -8.795 -15.501 -1.346 1.00 50.69 117 GLY A O 1
ATOM 908 N N . GLU A 1 118 ? -9.817 -16.798 0.180 1.00 49.84 118 GLU A N 1
ATOM 909 C CA . GLU A 1 118 ? -8.848 -16.563 1.257 1.00 49.84 118 GLU A CA 1
ATOM 910 C C . GLU A 1 118 ? -7.461 -17.040 0.770 1.00 49.84 118 GLU A C 1
ATOM 912 O O . GLU A 1 118 ? -7.299 -18.228 0.494 1.00 49.84 118 GLU A O 1
ATOM 917 N N . ASN A 1 119 ? -6.485 -16.121 0.672 1.00 59.59 119 ASN A N 1
ATOM 918 C CA . ASN A 1 119 ? -5.074 -16.281 0.235 1.00 59.59 119 ASN A CA 1
ATOM 919 C C . ASN A 1 119 ? -4.678 -15.808 -1.177 1.00 59.59 119 ASN A C 1
ATOM 921 O O . ASN A 1 119 ? -3.483 -15.801 -1.479 1.00 59.59 119 ASN A O 1
ATOM 925 N N . ASP A 1 120 ? -5.595 -15.286 -1.996 1.00 78.31 120 ASP A N 1
ATOM 926 C CA . ASP A 1 120 ? -5.278 -14.946 -3.395 1.00 78.31 120 ASP A CA 1
ATOM 927 C C . ASP A 1 120 ? -4.101 -13.961 -3.562 1.00 78.31 120 ASP A C 1
ATOM 929 O O . ASP A 1 120 ? -3.284 -14.121 -4.467 1.00 78.31 120 ASP A O 1
ATOM 933 N N . PHE A 1 121 ? -3.957 -12.956 -2.688 1.00 88.12 121 PHE A N 1
ATOM 934 C CA . PHE A 1 121 ? -2.876 -11.966 -2.814 1.00 88.12 121 PHE A CA 1
ATOM 935 C C . PHE A 1 121 ? -1.495 -12.512 -2.440 1.00 88.12 121 PHE A C 1
ATOM 937 O O . PHE A 1 121 ? -0.541 -12.336 -3.199 1.00 88.12 121 PHE A O 1
ATOM 944 N N . LYS A 1 122 ? -1.372 -13.171 -1.281 1.00 89.19 122 LYS A N 1
ATOM 945 C CA . LYS A 1 122 ? -0.086 -13.719 -0.818 1.00 89.19 122 LYS A CA 1
ATOM 946 C C . LYS A 1 122 ? 0.416 -14.800 -1.772 1.00 89.19 122 LYS A C 1
ATOM 948 O O . LYS A 1 122 ? 1.592 -14.782 -2.132 1.00 89.19 122 LYS A O 1
ATOM 953 N N . ASP A 1 123 ? -0.483 -15.664 -2.239 1.00 90.50 123 ASP A N 1
ATOM 954 C CA . ASP A 1 123 ? -0.152 -16.710 -3.205 1.00 90.50 123 ASP A CA 1
ATOM 955 C C . ASP A 1 123 ? 0.244 -16.108 -4.555 1.00 90.50 123 ASP A C 1
ATOM 957 O O . ASP A 1 123 ? 1.268 -16.490 -5.124 1.00 90.50 123 ASP A O 1
ATOM 961 N N . PHE A 1 124 ? -0.499 -15.105 -5.042 1.00 92.00 124 PHE A N 1
ATOM 962 C CA . PHE A 1 124 ? -0.147 -14.398 -6.272 1.00 92.00 124 PHE A CA 1
ATOM 963 C C . PHE A 1 124 ? 1.246 -13.771 -6.187 1.00 92.00 124 PHE A C 1
ATOM 965 O O . PHE A 1 124 ? 2.051 -13.951 -7.098 1.00 92.00 124 PHE A O 1
ATOM 972 N N . VAL A 1 125 ? 1.558 -13.052 -5.108 1.00 94.62 125 VAL A N 1
ATOM 973 C CA . VAL A 1 125 ? 2.872 -12.417 -4.935 1.00 94.62 125 VAL A CA 1
ATOM 974 C C . VAL A 1 125 ? 3.982 -13.472 -4.859 1.00 94.62 125 VAL A C 1
ATOM 976 O O . VAL A 1 125 ? 4.969 -13.366 -5.591 1.00 94.62 125 VAL A O 1
ATOM 979 N N . GLY A 1 126 ? 3.790 -14.531 -4.066 1.00 94.75 126 GLY A N 1
ATOM 980 C CA . GLY A 1 126 ? 4.768 -15.611 -3.914 1.00 94.75 126 GLY A CA 1
ATOM 981 C C . GLY A 1 126 ? 5.041 -16.377 -5.215 1.00 94.75 126 GLY A C 1
ATOM 982 O O . GLY A 1 126 ? 6.195 -16.640 -5.553 1.00 94.75 126 GLY A O 1
ATOM 983 N N . MET A 1 127 ? 4.004 -16.673 -6.009 1.00 95.69 127 MET A N 1
ATOM 984 C CA . MET A 1 127 ? 4.145 -17.335 -7.317 1.00 95.69 127 MET A CA 1
ATOM 985 C C . MET A 1 127 ? 4.932 -16.506 -8.340 1.00 95.69 127 MET A C 1
ATOM 987 O O . MET A 1 127 ? 5.496 -17.066 -9.280 1.00 95.69 127 MET A O 1
ATOM 991 N N . HIS A 1 128 ? 4.987 -15.187 -8.159 1.00 96.50 128 HIS A N 1
ATOM 992 C CA . HIS A 1 128 ? 5.660 -14.255 -9.062 1.00 96.50 128 HIS A CA 1
ATOM 993 C C . HIS A 1 128 ? 6.947 -13.669 -8.458 1.00 96.50 128 HIS A C 1
ATOM 995 O O . HIS A 1 128 ? 7.370 -12.573 -8.834 1.00 96.50 128 HIS A O 1
ATOM 1001 N N . GLY A 1 129 ? 7.587 -14.412 -7.546 1.00 95.88 129 GLY A N 1
ATOM 1002 C CA . GLY A 1 129 ? 8.919 -14.096 -7.020 1.00 95.88 129 GLY A CA 1
ATOM 1003 C C . GLY A 1 129 ? 8.955 -12.851 -6.136 1.00 95.88 129 GLY A C 1
ATOM 1004 O O . GLY A 1 129 ? 9.938 -12.112 -6.165 1.00 95.88 129 GLY A O 1
ATOM 1005 N N . GLY A 1 130 ? 7.862 -12.590 -5.425 1.00 96.31 130 GLY A N 1
ATOM 1006 C CA . GLY A 1 130 ? 7.727 -11.486 -4.492 1.00 96.31 130 GLY A CA 1
ATOM 1007 C C . GLY A 1 130 ? 7.505 -11.941 -3.055 1.00 96.31 130 GLY A C 1
ATOM 1008 O O . GLY A 1 130 ? 7.248 -13.116 -2.796 1.00 96.31 130 GLY A O 1
ATOM 1009 N N . ASP A 1 131 ? 7.527 -10.978 -2.139 1.00 95.56 131 ASP A N 1
ATOM 1010 C CA . ASP A 1 131 ? 7.264 -11.181 -0.715 1.00 95.56 131 ASP A CA 1
ATOM 1011 C C . ASP A 1 131 ? 6.246 -10.160 -0.205 1.00 95.56 131 ASP A C 1
ATOM 1013 O O . ASP A 1 131 ? 6.151 -9.043 -0.717 1.00 95.56 131 ASP A O 1
ATOM 1017 N N . VAL A 1 132 ? 5.498 -10.531 0.834 1.00 94.25 132 VAL A N 1
ATOM 1018 C CA . VAL A 1 132 ? 4.516 -9.672 1.505 1.00 94.25 132 VAL A CA 1
ATOM 1019 C C . VAL A 1 132 ? 4.930 -9.491 2.959 1.00 94.25 132 VAL A C 1
ATOM 1021 O O . VAL A 1 132 ? 5.233 -10.466 3.644 1.00 94.25 132 VAL A O 1
ATOM 1024 N N . PHE A 1 133 ? 4.880 -8.254 3.446 1.00 93.69 133 PHE A N 1
ATOM 1025 C CA . PHE A 1 133 ? 5.177 -7.915 4.833 1.00 93.69 133 PHE A CA 1
ATOM 1026 C C . PHE A 1 133 ? 4.076 -7.043 5.419 1.00 93.69 133 PHE A C 1
ATOM 1028 O O . PHE A 1 133 ? 3.567 -6.138 4.756 1.00 93.69 133 PHE A O 1
ATOM 1035 N N . ALA A 1 134 ? 3.761 -7.277 6.686 1.00 93.75 134 ALA A N 1
ATOM 1036 C CA . ALA A 1 134 ? 2.976 -6.364 7.490 1.00 93.75 134 ALA A CA 1
ATOM 1037 C C . ALA A 1 134 ? 3.467 -6.354 8.930 1.00 93.75 134 ALA A C 1
ATOM 1039 O O . ALA A 1 134 ? 4.166 -7.272 9.367 1.00 93.75 134 ALA A O 1
ATOM 1040 N N . ASN A 1 135 ? 3.140 -5.274 9.623 1.00 95.31 135 ASN A N 1
ATOM 1041 C CA . ASN A 1 135 ? 3.451 -5.095 11.025 1.00 95.31 135 ASN A CA 1
ATOM 1042 C C . ASN A 1 135 ? 2.415 -4.198 11.695 1.00 95.31 135 ASN A C 1
ATOM 1044 O O . ASN A 1 135 ? 1.928 -3.228 11.110 1.00 95.31 135 ASN A O 1
ATOM 1048 N N . THR A 1 136 ? 2.157 -4.488 12.963 1.00 95.38 136 THR A N 1
ATOM 1049 C CA . THR A 1 136 ? 1.364 -3.643 13.849 1.00 95.38 136 THR A CA 1
ATOM 1050 C C . THR A 1 136 ? 2.287 -2.986 14.866 1.00 95.38 136 THR A C 1
ATOM 1052 O O . THR A 1 136 ? 2.853 -3.650 15.732 1.00 95.38 136 THR A O 1
ATOM 1055 N N . GLU A 1 137 ? 2.427 -1.671 14.760 1.00 96.44 137 GLU A N 1
ATOM 1056 C CA . GLU A 1 137 ? 3.177 -0.832 15.691 1.00 96.44 137 GLU A CA 1
ATOM 1057 C C . GLU A 1 137 ? 2.218 -0.136 16.670 1.00 96.44 137 GLU A C 1
ATOM 1059 O O . GLU A 1 137 ? 0.997 -0.188 16.495 1.00 96.44 137 GLU A O 1
ATOM 1064 N N . PRO A 1 138 ? 2.731 0.551 17.707 1.00 97.19 138 PRO A N 1
ATOM 1065 C CA . PRO A 1 138 ? 1.881 1.268 18.653 1.00 97.19 138 PRO A CA 1
ATOM 1066 C C . PRO A 1 138 ? 0.944 2.307 18.024 1.00 97.19 138 PRO A C 1
ATOM 1068 O O . PRO A 1 138 ? -0.205 2.404 18.434 1.00 97.19 138 PRO A O 1
ATOM 1071 N N . GLU A 1 139 ? 1.402 3.055 17.016 1.00 96.94 139 GLU A N 1
ATOM 1072 C CA . GLU A 1 139 ? 0.654 4.189 16.437 1.00 96.94 139 GLU A CA 1
ATOM 1073 C C . GLU A 1 139 ? 0.210 3.973 14.982 1.00 96.94 139 GLU A C 1
ATOM 1075 O O . GLU A 1 139 ? -0.488 4.812 14.405 1.00 96.94 139 GLU A O 1
ATOM 1080 N N . TYR A 1 140 ? 0.662 2.893 14.344 1.00 94.69 140 TYR A N 1
ATOM 1081 C CA . TYR A 1 140 ? 0.358 2.625 12.945 1.00 94.69 140 TYR A CA 1
ATOM 1082 C C . TYR A 1 140 ? 0.445 1.142 12.606 1.00 94.69 140 TYR A C 1
ATOM 1084 O O . TYR A 1 140 ? 1.061 0.348 13.312 1.00 94.69 140 TYR A O 1
ATOM 1092 N N . MET A 1 141 ? -0.117 0.801 11.456 1.00 94.19 141 MET A N 1
ATOM 1093 C CA . MET A 1 141 ? -0.028 -0.512 10.845 1.00 94.19 141 MET A CA 1
ATOM 1094 C C . MET A 1 141 ? 0.569 -0.365 9.453 1.00 94.19 141 MET A C 1
ATOM 1096 O O . MET A 1 141 ? 0.162 0.509 8.681 1.00 94.19 141 MET A O 1
ATOM 1100 N N . GLY A 1 142 ? 1.582 -1.167 9.158 1.00 95.25 142 GLY A N 1
ATOM 1101 C CA . GLY A 1 142 ? 2.274 -1.180 7.880 1.00 95.25 142 GLY A CA 1
ATOM 1102 C C . GLY A 1 142 ? 1.890 -2.402 7.063 1.00 95.25 142 GLY A C 1
ATOM 1103 O O . GLY A 1 142 ? 1.774 -3.503 7.590 1.00 95.25 142 GLY A O 1
ATOM 1104 N N . PHE A 1 143 ? 1.738 -2.206 5.758 1.00 94.50 143 PHE A N 1
ATOM 1105 C CA . PHE A 1 143 ? 1.536 -3.260 4.772 1.00 94.50 143 PHE A CA 1
ATOM 1106 C C . PHE A 1 143 ? 2.439 -2.990 3.579 1.00 94.50 143 PHE A C 1
ATOM 1108 O O . PHE A 1 143 ? 2.518 -1.856 3.111 1.00 94.50 143 PHE A O 1
ATOM 1115 N N . SER A 1 144 ? 3.112 -4.003 3.051 1.00 96.12 144 SER A N 1
ATOM 1116 C CA . SER A 1 144 ? 3.967 -3.847 1.879 1.00 96.12 144 SER A CA 1
ATOM 1117 C C . SER A 1 144 ? 4.142 -5.148 1.116 1.00 96.12 144 SER A C 1
ATOM 1119 O O . SER A 1 144 ? 3.929 -6.238 1.649 1.00 96.12 144 SER A O 1
ATOM 1121 N N . PHE A 1 145 ? 4.549 -5.025 -0.141 1.00 96.44 145 PHE A N 1
ATOM 1122 C CA . PHE A 1 145 ? 4.987 -6.158 -0.937 1.00 96.44 145 PHE A CA 1
ATOM 1123 C C . PHE A 1 145 ? 6.092 -5.757 -1.908 1.00 96.44 145 PHE A C 1
ATOM 1125 O O . PHE A 1 145 ? 6.215 -4.592 -2.302 1.00 96.44 145 PHE A O 1
ATOM 1132 N N . THR A 1 146 ? 6.864 -6.750 -2.324 1.00 98.06 146 THR A N 1
ATOM 1133 C CA . THR A 1 146 ? 7.789 -6.695 -3.456 1.00 98.06 146 THR A CA 1
ATOM 1134 C C . THR A 1 146 ? 7.321 -7.697 -4.505 1.00 98.06 146 THR A C 1
ATOM 1136 O O . THR A 1 146 ? 6.700 -8.698 -4.164 1.00 98.06 146 THR A O 1
ATOM 1139 N N . ILE A 1 147 ? 7.559 -7.436 -5.789 1.00 97.12 147 ILE A N 1
ATOM 1140 C CA . ILE A 1 147 ? 7.224 -8.376 -6.869 1.00 97.12 147 ILE A CA 1
ATOM 1141 C C . ILE A 1 147 ? 8.038 -8.077 -8.131 1.00 97.12 147 ILE A C 1
ATOM 1143 O O . ILE A 1 147 ? 8.487 -6.948 -8.362 1.00 97.12 147 ILE A O 1
ATOM 1147 N N . VAL A 1 148 ? 8.205 -9.081 -8.992 1.00 96.19 148 VAL A N 1
ATOM 1148 C CA . VAL A 1 148 ? 8.774 -8.899 -10.333 1.00 96.19 148 VAL A CA 1
ATOM 1149 C C . VAL A 1 148 ? 7.958 -7.877 -11.140 1.00 96.19 148 VAL A C 1
ATOM 1151 O O . VAL A 1 148 ? 6.725 -7.854 -11.099 1.00 96.19 148 VAL A O 1
ATOM 1154 N N . LYS A 1 149 ? 8.664 -7.025 -11.898 1.00 92.88 149 LYS A N 1
ATOM 1155 C CA . LYS A 1 149 ? 8.121 -5.838 -12.587 1.00 92.88 149 LYS A CA 1
ATOM 1156 C C . LYS A 1 149 ? 6.855 -6.109 -13.401 1.00 92.88 149 LYS A C 1
ATOM 1158 O O . LYS A 1 149 ? 5.901 -5.338 -13.304 1.00 92.88 149 LYS A O 1
ATOM 1163 N N . ASP A 1 150 ? 6.838 -7.210 -14.150 1.00 94.75 150 ASP A N 1
ATOM 1164 C CA . ASP A 1 150 ? 5.761 -7.563 -15.084 1.00 94.75 150 ASP A CA 1
ATOM 1165 C C . ASP A 1 150 ? 4.415 -7.812 -14.384 1.00 94.75 150 ASP A C 1
ATOM 1167 O O . ASP A 1 150 ? 3.355 -7.623 -14.981 1.00 94.75 150 ASP A O 1
ATOM 1171 N N . HIS A 1 151 ? 4.444 -8.168 -13.096 1.00 94.12 151 HIS A N 1
ATOM 1172 C CA . HIS A 1 151 ? 3.257 -8.492 -12.300 1.00 94.12 151 HIS A CA 1
ATOM 1173 C C . HIS A 1 151 ? 2.847 -7.370 -11.340 1.00 94.12 151 HIS A C 1
ATOM 1175 O O . HIS A 1 151 ? 1.810 -7.466 -10.682 1.00 94.12 151 HIS A O 1
ATOM 1181 N N . PHE A 1 152 ? 3.609 -6.271 -11.289 1.00 91.75 152 PHE A N 1
ATOM 1182 C CA . PHE A 1 152 ? 3.393 -5.190 -10.328 1.00 91.75 152 PHE A CA 1
ATOM 1183 C C . PHE A 1 152 ? 2.013 -4.545 -10.437 1.00 91.75 152 PHE A C 1
ATOM 1185 O O . PHE A 1 152 ? 1.378 -4.297 -9.419 1.00 91.75 152 PHE A O 1
ATOM 1192 N N . LYS A 1 153 ? 1.517 -4.303 -11.657 1.00 88.56 153 LYS A N 1
ATOM 1193 C CA . LYS A 1 153 ? 0.199 -3.680 -11.856 1.00 88.56 153 LYS A CA 1
ATOM 1194 C C . LYS A 1 153 ? -0.928 -4.533 -11.268 1.00 88.56 153 LYS A C 1
ATOM 1196 O O . LYS A 1 153 ? -1.791 -3.996 -10.585 1.00 88.56 153 LYS A O 1
ATOM 1201 N N . ALA A 1 154 ? -0.897 -5.843 -11.513 1.00 89.06 154 ALA A N 1
ATOM 1202 C CA . ALA A 1 154 ? -1.899 -6.767 -10.991 1.00 89.06 154 ALA A CA 1
ATOM 1203 C C . ALA A 1 154 ? -1.813 -6.869 -9.460 1.00 89.06 154 ALA A C 1
ATOM 1205 O O . ALA A 1 154 ? -2.825 -6.729 -8.780 1.00 89.06 154 ALA A O 1
ATOM 1206 N N . ALA A 1 155 ? -0.598 -7.010 -8.914 1.00 90.69 155 ALA A N 1
ATOM 1207 C CA . ALA A 1 155 ? -0.388 -7.032 -7.468 1.00 90.69 155 ALA A CA 1
ATOM 1208 C C . ALA A 1 155 ? -0.849 -5.734 -6.794 1.00 90.69 155 ALA A C 1
ATOM 1210 O O . ALA A 1 155 ? -1.486 -5.786 -5.749 1.00 90.69 155 ALA A O 1
ATOM 1211 N N . LEU A 1 156 ? -0.583 -4.571 -7.397 1.00 90.12 156 LEU A N 1
ATOM 1212 C CA . LEU A 1 156 ? -1.005 -3.279 -6.858 1.00 90.12 156 LEU A CA 1
ATOM 1213 C C . LEU A 1 156 ? -2.533 -3.126 -6.849 1.00 90.12 156 LEU A C 1
ATOM 1215 O O . LEU A 1 156 ? -3.074 -2.562 -5.903 1.00 90.12 156 LEU A O 1
ATOM 1219 N N . GLU A 1 157 ? -3.233 -3.634 -7.867 1.00 87.56 157 GLU A N 1
ATOM 1220 C CA . GLU A 1 157 ? -4.702 -3.645 -7.905 1.00 87.56 157 GLU A CA 1
ATOM 1221 C C . GLU A 1 157 ? -5.285 -4.546 -6.807 1.00 87.56 157 GLU A C 1
ATOM 1223 O O . GLU A 1 157 ? -6.189 -4.128 -6.084 1.00 87.56 157 GLU A O 1
ATOM 1228 N N . MET A 1 158 ? -4.730 -5.750 -6.628 1.00 87.62 158 MET A N 1
ATOM 1229 C CA . MET A 1 158 ? -5.117 -6.652 -5.536 1.00 87.62 158 MET A CA 1
ATOM 1230 C C . MET A 1 158 ? -4.840 -6.027 -4.166 1.00 87.62 158 M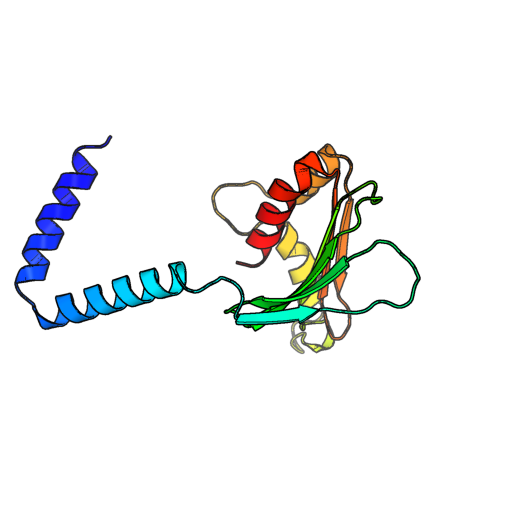ET A C 1
ATOM 1232 O O . MET A 1 158 ? -5.710 -6.042 -3.300 1.00 87.62 158 MET A O 1
ATOM 1236 N N . PHE A 1 159 ? -3.662 -5.421 -3.997 1.00 88.12 159 PHE A N 1
ATOM 1237 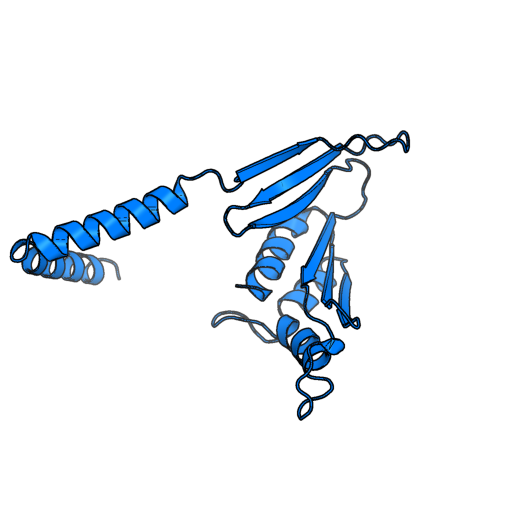C CA . PHE A 1 159 ? -3.262 -4.731 -2.776 1.00 88.12 159 PHE A CA 1
ATOM 1238 C C . PHE A 1 159 ? -4.194 -3.562 -2.449 1.00 88.12 159 PHE A C 1
ATOM 1240 O O . PHE A 1 159 ? -4.629 -3.431 -1.314 1.00 88.12 159 PHE A O 1
ATOM 1247 N N . ALA A 1 160 ? -4.562 -2.736 -3.433 1.00 86.62 160 ALA A N 1
ATOM 1248 C CA . ALA A 1 160 ? -5.482 -1.618 -3.221 1.00 86.62 160 ALA A CA 1
ATOM 1249 C C . ALA A 1 160 ? -6.885 -2.079 -2.785 1.00 86.62 160 ALA A C 1
ATOM 1251 O O . ALA A 1 160 ? -7.504 -1.439 -1.936 1.00 86.62 160 ALA A O 1
ATOM 1252 N N . ASN A 1 161 ? -7.372 -3.205 -3.319 1.00 83.19 161 ASN A N 1
ATOM 1253 C CA . ASN A 1 161 ? -8.684 -3.756 -2.968 1.00 83.19 161 ASN A CA 1
ATOM 1254 C C . ASN A 1 161 ? -8.780 -4.242 -1.513 1.00 83.19 161 ASN A C 1
ATOM 1256 O O . ASN A 1 161 ? -9.886 -4.331 -0.985 1.00 83.19 161 ASN A O 1
ATOM 1260 N N . MET A 1 162 ? -7.651 -4.507 -0.848 1.00 81.62 162 MET A N 1
ATOM 1261 C CA . MET A 1 162 ? -7.623 -4.886 0.571 1.00 81.62 162 MET A CA 1
ATOM 1262 C C . MET A 1 162 ? -8.087 -3.754 1.510 1.00 81.62 162 MET A C 1
ATOM 1264 O O . MET A 1 162 ? -8.315 -3.992 2.693 1.00 81.62 162 MET A O 1
ATOM 1268 N N . PHE A 1 163 ? -8.221 -2.523 1.002 1.00 80.88 163 PHE A N 1
ATOM 1269 C CA . PHE A 1 163 ? -8.508 -1.318 1.793 1.00 80.88 163 PHE A CA 1
ATOM 1270 C C . PHE A 1 163 ? -9.741 -0.539 1.312 1.00 80.88 163 PHE A C 1
ATOM 1272 O O . PHE A 1 163 ? -9.912 0.627 1.674 1.00 80.88 163 PHE A O 1
ATOM 1279 N N . ASN A 1 164 ? -10.566 -1.158 0.465 1.00 70.06 164 ASN A N 1
ATOM 1280 C CA . ASN A 1 164 ? -11.756 -0.563 -0.145 1.00 70.06 164 ASN A CA 1
ATOM 1281 C C . ASN A 1 164 ? -13.039 -1.126 0.476 1.00 70.06 164 ASN A C 1
ATOM 1283 O O . ASN A 1 164 ? -13.974 -0.326 0.708 1.00 70.06 164 ASN A O 1
#